Protein AF-A0A662H5D8-F1 (afdb_monomer)

Sequence (72 aa):
MMREFESPKEALKYFKKKKKELEDRMEQLIKLRDEGKITCEEFEEKKREIEREFIEVMDRIAQLSYILSQGS

Secondary structure (DSSP, 8-state):
--TT-SSHHHHHHHHHHHHHHHHHHHHHHHHHHHTTSS-HHHHHHHHHHHHHHHHHHHHHHHHHHHHHHHT-

Radius of gyration: 15.59 Å; 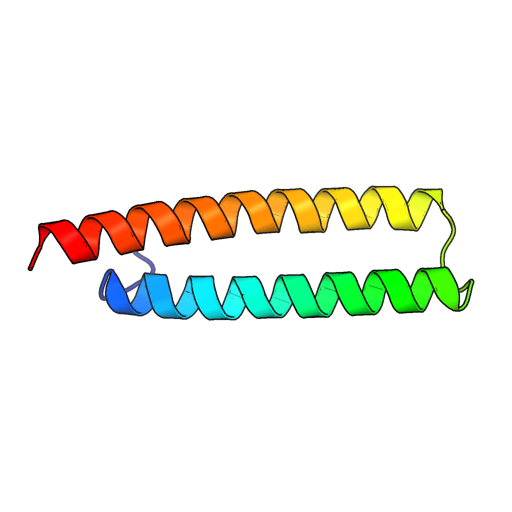Cα contacts (8 Å, |Δi|>4): 39; chains: 1; bounding box: 36×21×42 Å

Foldseek 3Di:
DCVPDPDLVRVLVVLVVVLVVLVVVLVVLVVCVVVVVDDPVVSVVVVVVSVVVNVVSVVSNVVSVVVVVVVD

pLDDT: mean 92.61, std 11.9, range [48.78, 98.56]

Structure (mmCIF, N/CA/C/O backbone):
data_AF-A0A662H5D8-F1
#
_entry.id   AF-A0A662H5D8-F1
#
loop_
_atom_site.group_PDB
_atom_site.id
_atom_site.type_symbol
_atom_site.label_atom_id
_atom_site.label_alt_id
_atom_site.label_comp_id
_atom_site.label_asym_id
_atom_site.label_entity_id
_atom_site.label_seq_id
_atom_site.pdbx_PDB_ins_code
_atom_site.Cartn_x
_atom_site.Cartn_y
_atom_site.Cartn_z
_atom_site.occupancy
_atom_site.B_iso_or_equiv
_atom_site.auth_seq_id
_atom_site.auth_comp_id
_atom_site.auth_asym_id
_atom_site.auth_atom_id
_atom_site.pdbx_PDB_model_num
ATOM 1 N N . MET A 1 1 ? 18.484 -10.191 -8.872 1.00 49.34 1 MET A N 1
ATOM 2 C CA . MET A 1 1 ? 17.065 -9.901 -8.568 1.00 49.34 1 MET A CA 1
ATOM 3 C C . MET A 1 1 ? 16.391 -9.164 -9.747 1.00 49.34 1 MET A C 1
ATOM 5 O O . MET A 1 1 ? 15.681 -8.200 -9.538 1.00 49.34 1 MET A O 1
ATOM 9 N N . MET A 1 2 ? 16.629 -9.611 -10.995 1.00 48.78 2 MET A N 1
ATOM 10 C CA . M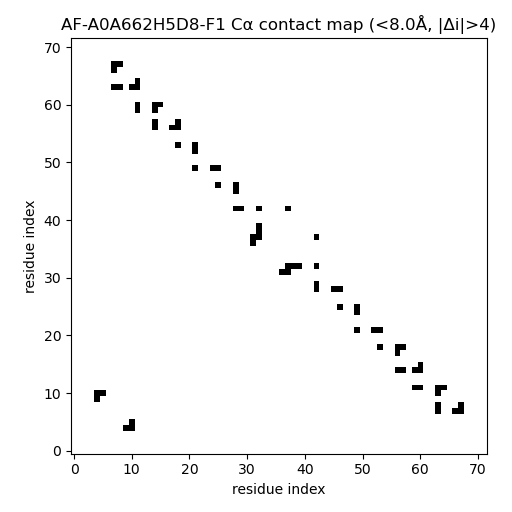ET A 1 2 ? 15.964 -9.141 -12.237 1.00 48.78 2 MET A CA 1
ATOM 11 C C . MET A 1 2 ? 15.129 -10.268 -12.884 1.00 48.78 2 MET A C 1
ATOM 13 O O . MET A 1 2 ? 14.715 -10.157 -14.026 1.00 48.78 2 MET A O 1
ATOM 17 N N . ARG A 1 3 ? 14.929 -11.400 -12.193 1.00 56.84 3 ARG A N 1
ATOM 18 C CA . ARG A 1 3 ? 14.337 -12.611 -12.792 1.00 56.84 3 ARG A CA 1
ATOM 19 C C . ARG A 1 3 ? 12.802 -12.602 -12.855 1.00 56.84 3 ARG A C 1
ATOM 21 O O . ARG A 1 3 ? 12.243 -13.574 -13.337 1.00 56.84 3 ARG A O 1
ATOM 28 N N . GLU A 1 4 ? 12.142 -11.548 -12.374 1.00 66.12 4 GLU A N 1
ATOM 29 C CA . GLU A 1 4 ? 10.671 -11.481 -12.287 1.00 66.12 4 GLU A CA 1
ATOM 30 C C . GLU A 1 4 ? 10.013 -10.557 -13.326 1.00 66.12 4 GLU A C 1
ATOM 32 O O . GLU A 1 4 ? 8.799 -10.615 -13.487 1.00 66.12 4 GLU A O 1
ATOM 37 N N . PHE A 1 5 ? 10.776 -9.732 -14.055 1.00 79.06 5 PHE A N 1
ATOM 38 C CA . PHE A 1 5 ? 10.227 -8.783 -15.034 1.00 79.06 5 PHE A CA 1
ATOM 39 C C . PHE A 1 5 ? 11.055 -8.787 -16.319 1.00 79.06 5 PHE A C 1
ATOM 41 O O . PHE A 1 5 ? 12.285 -8.770 -16.246 1.00 79.06 5 PHE A O 1
ATOM 48 N N . GLU A 1 6 ? 10.401 -8.762 -17.485 1.00 78.50 6 GLU A N 1
ATOM 49 C CA . GLU A 1 6 ? 11.087 -8.818 -18.785 1.00 78.50 6 GLU A CA 1
ATOM 50 C C . GLU A 1 6 ? 11.737 -7.472 -19.143 1.00 78.50 6 GLU A C 1
ATOM 52 O O . GLU A 1 6 ? 12.691 -7.418 -19.919 1.00 78.50 6 GLU A O 1
ATOM 57 N N . SER A 1 7 ? 11.277 -6.366 -18.539 1.00 87.94 7 SER A N 1
ATOM 58 C CA . SER A 1 7 ? 11.903 -5.049 -18.696 1.00 87.94 7 SER A CA 1
ATOM 59 C C . SER A 1 7 ? 11.741 -4.123 -17.478 1.00 87.94 7 SER A C 1
ATOM 61 O O . SER A 1 7 ? 10.782 -4.250 -16.709 1.00 87.94 7 SER A O 1
ATOM 63 N N . PRO A 1 8 ? 12.604 -3.092 -17.330 1.00 89.12 8 PRO A N 1
ATOM 64 C CA . PRO A 1 8 ? 12.422 -2.053 -16.312 1.00 89.12 8 PRO A CA 1
ATOM 65 C C . PRO A 1 8 ? 11.084 -1.299 -16.431 1.00 89.12 8 PRO A C 1
ATOM 67 O O . PRO A 1 8 ? 10.547 -0.835 -15.426 1.00 89.12 8 PRO A O 1
ATOM 70 N N . LYS A 1 9 ? 10.510 -1.202 -17.642 1.00 91.88 9 LYS A N 1
ATOM 71 C CA . LYS A 1 9 ? 9.186 -0.591 -17.867 1.00 91.88 9 LYS A CA 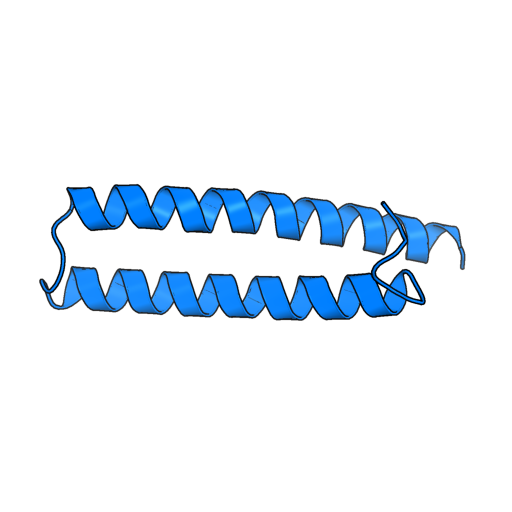1
ATOM 72 C C . LYS A 1 9 ? 8.064 -1.434 -17.263 1.00 91.88 9 LYS A C 1
ATOM 74 O O . LYS A 1 9 ? 7.145 -0.881 -16.659 1.00 91.88 9 LYS A O 1
ATOM 79 N N . GLU A 1 10 ? 8.139 -2.753 -17.405 1.00 93.38 10 GLU A N 1
ATOM 80 C CA . GLU A 1 10 ? 7.171 -3.674 -16.803 1.00 93.38 10 GLU A CA 1
ATOM 81 C C . GLU A 1 10 ? 7.264 -3.678 -15.285 1.00 93.38 10 GLU A C 1
ATOM 83 O O . GLU A 1 10 ? 6.239 -3.534 -14.617 1.00 93.38 10 GLU A O 1
ATOM 88 N N . ALA A 1 11 ? 8.486 -3.732 -14.748 1.00 93.69 11 ALA A N 1
ATOM 89 C CA . ALA A 1 11 ? 8.720 -3.594 -13.316 1.00 93.69 11 ALA A CA 1
ATOM 90 C C . ALA A 1 11 ? 8.113 -2.280 -12.790 1.00 93.69 11 ALA A C 1
ATOM 92 O O . ALA A 1 11 ? 7.375 -2.279 -11.806 1.00 93.69 11 ALA A O 1
ATOM 93 N N . LEU A 1 12 ? 8.328 -1.157 -13.488 1.00 95.00 12 LEU A N 1
ATOM 94 C CA . LEU A 1 12 ? 7.769 0.138 -13.089 1.00 95.00 12 LEU A CA 1
ATOM 95 C C . LEU A 1 12 ? 6.233 0.130 -13.097 1.00 95.00 12 LEU A C 1
ATOM 97 O O . LEU A 1 12 ? 5.607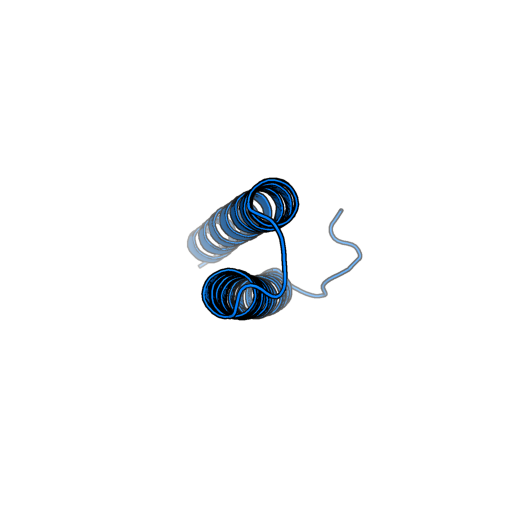 0.683 -12.191 1.00 95.00 12 LEU A O 1
ATOM 101 N N . LYS A 1 13 ? 5.610 -0.497 -14.102 1.00 95.81 13 LYS A N 1
ATOM 102 C CA . LYS A 1 13 ? 4.149 -0.647 -14.172 1.00 95.81 13 LYS A CA 1
ATOM 103 C C . LYS A 1 13 ? 3.621 -1.489 -13.008 1.00 95.81 13 LYS A C 1
ATOM 105 O O . LYS A 1 13 ? 2.618 -1.108 -12.403 1.00 95.81 13 LYS A O 1
ATOM 110 N N . TYR A 1 14 ? 4.300 -2.586 -12.678 1.00 96.25 14 TYR A N 1
ATOM 111 C CA . TYR A 1 14 ? 3.961 -3.437 -11.540 1.00 96.25 14 TYR A CA 1
ATOM 112 C C . TYR A 1 14 ? 4.012 -2.658 -10.222 1.00 96.25 14 TYR A C 1
ATOM 114 O O . TYR A 1 14 ? 3.010 -2.598 -9.510 1.00 96.25 14 TYR A O 1
ATOM 122 N N . PHE A 1 15 ? 5.123 -1.977 -9.930 1.00 96.88 15 PHE A N 1
ATOM 123 C CA . PHE A 1 15 ? 5.257 -1.228 -8.679 1.00 96.88 15 PHE A CA 1
ATOM 124 C C . PHE A 1 15 ? 4.274 -0.055 -8.583 1.00 96.88 15 PHE A C 1
ATOM 126 O O . PHE A 1 15 ? 3.736 0.198 -7.510 1.00 96.88 15 PHE A O 1
ATOM 133 N N . LYS A 1 16 ? 3.940 0.616 -9.695 1.00 97.19 16 LYS A N 1
ATOM 134 C CA . LYS A 1 16 ? 2.871 1.632 -9.707 1.00 97.19 16 LYS A CA 1
ATOM 135 C C . LYS A 1 16 ? 1.499 1.049 -9.364 1.00 97.19 16 LYS A C 1
ATOM 137 O O . LYS A 1 16 ? 0.732 1.696 -8.655 1.00 97.19 16 LYS A O 1
ATOM 142 N N . LYS A 1 17 ? 1.184 -0.159 -9.842 1.00 97.94 17 LYS A N 1
ATOM 143 C CA . LYS A 1 17 ? -0.052 -0.856 -9.459 1.00 97.94 17 LYS A CA 1
ATOM 144 C C . LYS A 1 17 ? -0.033 -1.208 -7.971 1.00 97.94 17 LYS A C 1
ATOM 146 O O . LYS A 1 17 ? -0.993 -0.919 -7.268 1.00 97.94 17 LYS A O 1
ATOM 151 N N . LYS A 1 18 ? 1.087 -1.748 -7.490 1.00 97.69 18 LYS A N 1
ATOM 152 C CA . LYS A 1 18 ? 1.284 -2.108 -6.085 1.00 97.69 18 LYS A CA 1
ATOM 153 C C . LYS A 1 18 ? 1.160 -0.901 -5.146 1.00 97.69 18 LYS A C 1
ATOM 155 O O . LYS A 1 18 ? 0.525 -1.011 -4.106 1.00 97.69 18 LYS A O 1
ATOM 160 N N . LYS A 1 19 ? 1.686 0.266 -5.540 1.00 98.19 19 LYS A N 1
ATOM 161 C CA . LYS A 1 19 ? 1.496 1.543 -4.828 1.00 98.19 19 LYS A CA 1
ATOM 162 C C . LYS A 1 19 ? 0.012 1.843 -4.621 1.00 98.19 19 LYS A C 1
ATOM 164 O O . LYS A 1 19 ? -0.393 2.115 -3.500 1.00 98.19 19 LYS A O 1
ATOM 169 N N . LYS A 1 20 ? -0.788 1.740 -5.685 1.00 98.38 20 LYS A N 1
ATOM 170 C CA . LYS A 1 20 ? -2.234 1.968 -5.611 1.00 98.38 20 LYS A CA 1
ATOM 171 C C . LYS A 1 20 ? -2.928 0.956 -4.695 1.00 98.38 20 LYS A C 1
ATOM 173 O O . LYS A 1 20 ? -3.747 1.340 -3.877 1.00 98.38 20 LYS A O 1
ATOM 178 N N . GLU A 1 21 ? -2.562 -0.321 -4.783 1.00 98.44 21 GLU A N 1
ATOM 179 C CA . GLU A 1 21 ? -3.104 -1.357 -3.890 1.00 98.44 21 GLU A CA 1
ATOM 180 C C . GLU A 1 21 ? -2.801 -1.059 -2.408 1.00 98.44 21 GLU A C 1
ATOM 182 O O . GLU A 1 21 ? -3.618 -1.352 -1.538 1.00 98.44 21 GLU A O 1
ATOM 187 N N . LEU A 1 22 ? -1.645 -0.460 -2.104 1.00 98.44 22 LEU A N 1
ATOM 188 C CA . LEU A 1 22 ? -1.290 -0.038 -0.746 1.00 98.44 22 LEU A CA 1
ATOM 189 C C . LEU A 1 22 ? -2.060 1.202 -0.287 1.00 98.44 22 LEU A C 1
ATOM 191 O O . LEU A 1 22 ? -2.475 1.252 0.869 1.00 98.44 22 LEU A O 1
ATOM 195 N N . GLU A 1 23 ? -2.290 2.163 -1.183 1.00 98.25 23 GLU A N 1
ATOM 196 C CA . GLU A 1 23 ? -3.162 3.318 -0.928 1.00 98.25 23 GLU A CA 1
ATOM 197 C C . GLU A 1 23 ? -4.590 2.847 -0.604 1.00 98.25 23 GLU A C 1
ATOM 199 O O . GLU A 1 23 ? -5.127 3.199 0.446 1.00 98.25 23 GLU A O 1
ATOM 204 N N . ASP A 1 24 ? -5.149 1.946 -1.419 1.00 98.56 24 ASP A N 1
ATOM 205 C CA . ASP A 1 24 ? -6.480 1.366 -1.207 1.00 98.56 24 ASP A CA 1
ATOM 206 C C . ASP A 1 24 ? -6.559 0.592 0.130 1.00 98.56 24 ASP A C 1
ATOM 208 O O . ASP A 1 24 ? -7.546 0.695 0.865 1.00 98.56 24 ASP A O 1
ATOM 212 N N . ARG A 1 25 ? -5.510 -0.166 0.489 1.00 98.31 25 ARG A N 1
ATOM 213 C CA . ARG A 1 25 ? -5.416 -0.865 1.788 1.00 98.31 25 ARG A CA 1
ATOM 214 C C . ARG A 1 25 ? -5.383 0.110 2.962 1.00 98.31 25 ARG A C 1
ATOM 216 O O . ARG A 1 25 ? -6.033 -0.153 3.972 1.00 98.31 25 ARG A O 1
ATOM 223 N N . MET A 1 26 ? -4.646 1.215 2.846 1.00 98.38 26 MET A N 1
ATOM 224 C CA . MET A 1 26 ? -4.596 2.241 3.889 1.00 98.38 26 MET A CA 1
ATOM 225 C C . MET A 1 26 ? -5.968 2.895 4.076 1.00 98.38 26 MET A C 1
ATOM 227 O O . MET A 1 26 ? -6.438 3.023 5.205 1.00 98.38 26 MET A O 1
ATOM 231 N N . GLU A 1 27 ? -6.655 3.244 2.986 1.00 98.44 27 GLU A N 1
ATOM 232 C CA . GLU A 1 27 ? -8.011 3.799 3.052 1.00 98.44 27 GLU A CA 1
ATOM 233 C C . GLU A 1 27 ? -8.998 2.841 3.727 1.00 98.44 27 GLU A C 1
ATOM 235 O O . GLU A 1 27 ? -9.811 3.256 4.554 1.00 98.44 27 GLU A O 1
ATOM 240 N N . GLN A 1 28 ? -8.928 1.547 3.405 1.00 98.31 28 GLN A N 1
ATOM 241 C CA . GLN A 1 28 ? -9.751 0.529 4.060 1.00 98.31 28 GLN A CA 1
ATOM 242 C C . GLN A 1 28 ? -9.432 0.412 5.551 1.00 98.31 28 GLN A C 1
ATOM 244 O O . GLN A 1 28 ? -10.350 0.325 6.364 1.00 98.31 28 GLN A O 1
ATOM 249 N N . LEU A 1 29 ? -8.150 0.442 5.921 1.00 98.38 29 LEU A N 1
ATOM 250 C CA . LEU A 1 29 ? -7.724 0.380 7.315 1.00 98.38 29 LEU A CA 1
ATOM 251 C C . LEU A 1 29 ? -8.2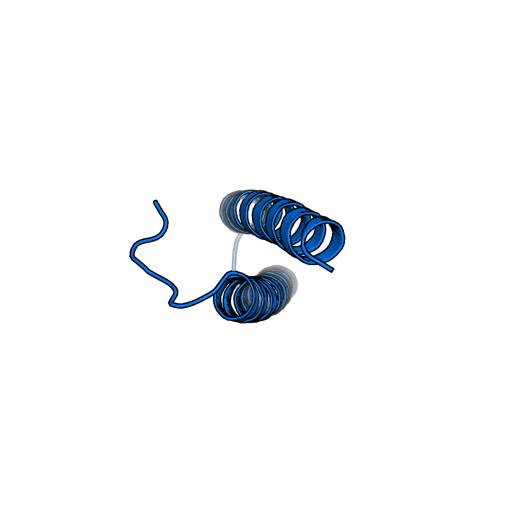51 1.579 8.121 1.00 98.38 29 LEU A C 1
ATOM 253 O O . LEU A 1 29 ? -8.747 1.397 9.233 1.00 98.38 29 LEU A O 1
ATOM 257 N N . ILE A 1 30 ? -8.204 2.781 7.539 1.00 98.06 30 ILE A N 1
ATOM 258 C CA . ILE A 1 30 ? -8.774 3.998 8.133 1.00 98.06 30 ILE A CA 1
ATOM 259 C C . ILE A 1 30 ? -10.283 3.835 8.330 1.00 98.06 30 ILE A C 1
ATOM 261 O O . ILE A 1 30 ? -10.768 4.042 9.439 1.00 98.06 30 ILE A O 1
ATOM 265 N N . LYS A 1 31 ? -11.017 3.369 7.309 1.00 98.25 31 LYS A N 1
ATOM 266 C CA . LYS A 1 31 ? -12.465 3.116 7.419 1.00 98.25 31 LYS A CA 1
ATOM 267 C C . LYS A 1 31 ? -12.798 2.127 8.534 1.00 98.25 31 LYS A C 1
ATOM 269 O O . LYS A 1 31 ? -13.698 2.388 9.320 1.00 98.25 31 LYS A O 1
ATOM 274 N N . LEU A 1 32 ? -12.061 1.020 8.644 1.00 97.94 32 LEU A N 1
ATOM 275 C CA . LEU A 1 32 ? -12.279 0.031 9.706 1.00 97.94 32 LEU A CA 1
ATOM 276 C C . LEU A 1 32 ? -12.082 0.632 11.103 1.00 97.94 32 LEU A C 1
ATOM 278 O O . LEU A 1 32 ? -12.848 0.326 12.015 1.00 97.94 32 LEU A O 1
ATOM 282 N N . ARG A 1 33 ? -11.070 1.487 11.271 1.00 97.56 33 ARG A N 1
ATOM 283 C CA . ARG A 1 33 ? -10.808 2.188 12.532 1.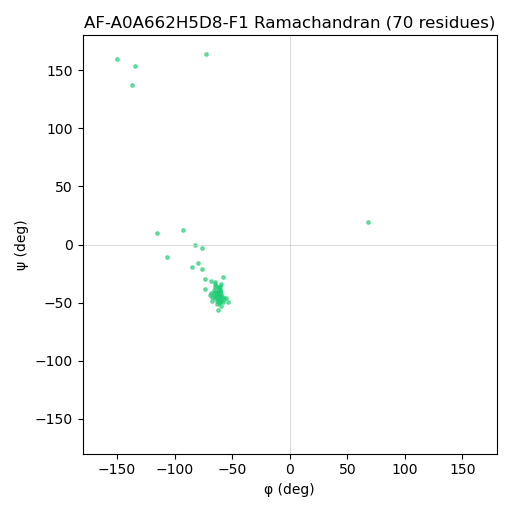00 97.56 33 ARG A CA 1
ATOM 284 C C . ARG A 1 33 ? -11.883 3.228 12.836 1.00 97.56 33 ARG A C 1
ATOM 286 O O . ARG A 1 33 ? -12.350 3.289 13.969 1.00 97.56 33 ARG A O 1
ATOM 293 N N . ASP A 1 34 ? -12.306 4.002 11.843 1.00 97.50 34 ASP A N 1
ATOM 294 C CA . ASP A 1 34 ? -13.336 5.035 12.004 1.00 97.50 34 ASP A CA 1
ATOM 295 C C . ASP A 1 34 ? -14.726 4.431 12.280 1.00 97.50 34 ASP A C 1
ATOM 297 O O . ASP A 1 34 ? -15.513 4.996 13.035 1.00 97.50 34 ASP A O 1
ATOM 301 N N . GLU A 1 35 ? -15.006 3.239 11.746 1.00 97.88 35 GLU A N 1
ATOM 302 C CA . GLU A 1 35 ? -16.197 2.439 12.065 1.00 97.88 35 GLU A CA 1
ATOM 303 C C . GLU A 1 35 ? -16.103 1.722 13.427 1.00 97.88 35 GLU A C 1
ATOM 305 O O . GLU A 1 35 ? -17.044 1.035 13.825 1.00 97.88 35 GLU A O 1
ATOM 310 N N . GLY A 1 36 ? -14.975 1.836 14.141 1.00 97.38 36 GLY A N 1
ATOM 311 C CA . GLY A 1 36 ? -14.747 1.173 15.428 1.00 97.38 36 GLY A CA 1
ATOM 312 C C . GLY A 1 36 ? -14.632 -0.354 15.338 1.00 97.38 36 GLY A C 1
ATOM 313 O O . GLY A 1 36 ? -14.808 -1.041 16.342 1.00 97.38 36 GLY A O 1
ATOM 314 N N . LYS A 1 37 ? -14.355 -0.902 14.146 1.00 97.62 37 LYS A N 1
ATOM 315 C CA . LYS A 1 37 ? -14.226 -2.353 13.905 1.00 97.62 37 LYS A CA 1
ATOM 316 C C . LYS A 1 37 ? -12.879 -2.926 14.334 1.00 97.62 37 LYS A C 1
ATOM 318 O O . LYS A 1 37 ? -12.750 -4.143 14.423 1.00 97.62 37 LYS A O 1
ATOM 323 N N . ILE A 1 38 ? -11.887 -2.068 14.548 1.00 97.75 38 ILE A N 1
ATOM 324 C CA . ILE A 1 38 ? -10.558 -2.426 15.048 1.00 97.75 38 ILE A CA 1
ATOM 325 C C . ILE A 1 38 ? -10.134 -1.448 16.137 1.00 97.75 38 ILE A C 1
ATOM 327 O O . ILE A 1 38 ? -10.557 -0.290 16.159 1.00 97.75 38 ILE A O 1
ATOM 331 N N . THR A 1 39 ? -9.278 -1.918 17.031 1.00 97.88 39 THR A N 1
ATOM 332 C CA . THR A 1 39 ? -8.678 -1.103 18.086 1.00 97.88 39 THR A CA 1
ATOM 333 C C . THR A 1 39 ? -7.619 -0.146 17.530 1.00 97.88 39 THR A C 1
ATOM 335 O O . THR A 1 39 ? -7.103 -0.316 16.423 1.00 97.88 39 THR A O 1
ATOM 338 N N . CYS A 1 40 ? -7.251 0.863 18.325 1.00 96.25 40 CYS A N 1
ATOM 339 C CA 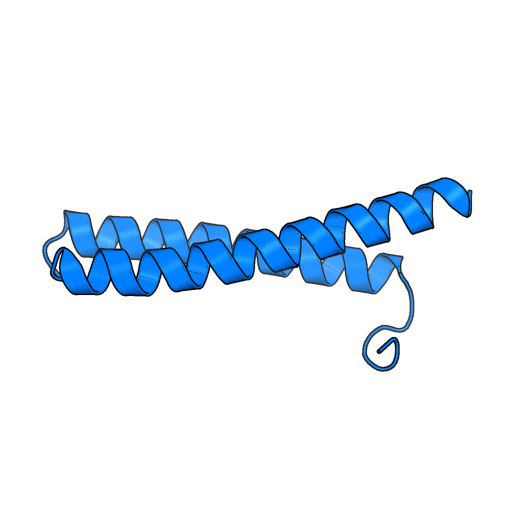. CYS A 1 40 ? -6.138 1.752 17.990 1.00 96.25 40 CYS A CA 1
ATOM 340 C C . CYS A 1 40 ? -4.808 0.995 17.855 1.00 96.25 40 CYS A C 1
ATOM 342 O O . CYS A 1 40 ? -4.003 1.345 17.000 1.00 96.25 40 CYS A O 1
ATOM 344 N N . GLU A 1 41 ? -4.582 -0.036 18.673 1.00 97.75 41 GLU A N 1
ATOM 345 C CA . GLU A 1 41 ? -3.360 -0.846 18.616 1.00 97.75 41 GLU A CA 1
ATOM 346 C C . GLU A 1 41 ? -3.290 -1.655 17.315 1.00 97.75 41 GLU A C 1
ATOM 348 O O . GLU A 1 41 ? -2.297 -1.560 16.595 1.00 97.75 41 GLU A O 1
ATOM 353 N N . GLU A 1 42 ? -4.372 -2.352 16.947 1.00 97.38 42 GLU A N 1
ATOM 354 C CA . GLU A 1 42 ? -4.457 -3.085 15.674 1.00 97.38 42 GLU A CA 1
ATOM 355 C C . GLU A 1 42 ? -4.329 -2.161 14.457 1.00 97.38 42 GLU A C 1
ATOM 357 O O . GLU A 1 42 ? -3.754 -2.543 13.435 1.00 97.38 42 GLU A O 1
ATOM 362 N N . PHE A 1 43 ? -4.883 -0.948 14.544 1.00 98.25 43 PHE A N 1
ATOM 363 C CA . PHE A 1 43 ? -4.733 0.063 13.504 1.00 98.25 43 PHE A CA 1
ATOM 364 C C . PHE A 1 43 ? -3.269 0.475 13.344 1.00 98.25 43 PHE A C 1
ATOM 366 O O . PHE A 1 43 ? -2.753 0.449 12.231 1.00 98.25 43 PHE A O 1
ATOM 373 N N . GLU A 1 44 ? -2.589 0.826 14.437 1.00 98.31 44 GLU A N 1
ATOM 374 C CA . GLU A 1 44 ? -1.197 1.278 14.393 1.00 98.31 44 GLU A CA 1
ATOM 375 C C . GLU A 1 44 ? -0.235 0.177 13.930 1.00 98.31 44 GLU A C 1
ATOM 377 O O . GLU A 1 44 ? 0.697 0.460 13.177 1.00 98.31 44 GLU A O 1
ATOM 382 N N . GLU A 1 45 ? -0.468 -1.079 14.315 1.00 98.19 45 GLU A N 1
ATOM 383 C CA . GLU A 1 45 ? 0.319 -2.216 13.832 1.00 98.19 45 GLU A CA 1
ATOM 384 C C . GLU A 1 45 ? 0.184 -2.382 12.310 1.00 98.19 45 GLU A C 1
ATOM 386 O O . GLU A 1 45 ? 1.175 -2.286 11.581 1.00 98.19 45 GLU A O 1
ATOM 391 N N . LYS A 1 46 ? -1.050 -2.516 11.808 1.00 98.00 46 LYS A N 1
ATOM 392 C CA . LYS A 1 46 ? -1.323 -2.695 10.370 1.00 98.00 46 LYS A CA 1
ATOM 393 C C . LYS A 1 46 ? -0.899 -1.487 9.541 1.00 98.00 46 LYS A C 1
ATOM 395 O O . LYS A 1 46 ? -0.426 -1.635 8.415 1.00 98.00 46 LYS A O 1
ATOM 400 N N . LYS A 1 47 ? -1.049 -0.280 10.087 1.00 98.38 47 LYS A N 1
ATOM 401 C CA . LYS A 1 47 ? -0.626 0.960 9.435 1.00 98.38 47 LYS A CA 1
ATOM 402 C C . LYS A 1 47 ? 0.882 0.957 9.212 1.00 98.38 47 LYS A C 1
ATOM 404 O O . LYS A 1 47 ? 1.317 1.219 8.094 1.00 98.38 47 LYS A O 1
ATOM 409 N N . ARG A 1 48 ? 1.671 0.592 10.228 1.00 98.31 48 ARG A N 1
ATOM 410 C CA . ARG A 1 48 ? 3.136 0.506 10.112 1.00 98.31 48 ARG A CA 1
ATOM 411 C C . ARG A 1 48 ? 3.576 -0.512 9.066 1.00 98.31 48 ARG A C 1
ATOM 413 O O . ARG A 1 48 ? 4.559 -0.270 8.371 1.00 98.31 48 ARG A O 1
ATOM 420 N N . GLU A 1 49 ? 2.875 -1.636 8.944 1.00 98.06 49 GLU A N 1
ATOM 421 C CA . GLU A 1 49 ? 3.152 -2.624 7.895 1.00 98.06 49 GLU A CA 1
ATOM 422 C C . GLU A 1 49 ? 2.928 -2.043 6.495 1.00 98.06 49 GLU A C 1
ATOM 424 O O . GLU A 1 49 ? 3.815 -2.131 5.644 1.00 98.06 49 GLU A O 1
ATOM 429 N N . ILE A 1 50 ? 1.779 -1.392 6.270 1.00 98.19 50 ILE A N 1
ATOM 430 C CA . ILE A 1 50 ? 1.456 -0.762 4.982 1.00 98.19 50 ILE A CA 1
ATOM 431 C C . ILE A 1 50 ? 2.450 0.361 4.664 1.00 98.19 50 ILE A C 1
ATOM 433 O O . ILE A 1 50 ? 2.919 0.454 3.533 1.00 98.19 50 ILE A O 1
ATOM 437 N N . GLU A 1 51 ? 2.804 1.196 5.645 1.00 98.31 51 GLU A N 1
ATOM 438 C CA . GLU A 1 51 ? 3.765 2.292 5.470 1.00 98.31 51 GLU A CA 1
ATOM 439 C C . GLU A 1 51 ? 5.157 1.782 5.080 1.00 98.31 51 GLU A C 1
ATOM 441 O O . GLU A 1 51 ? 5.778 2.336 4.172 1.00 98.31 51 GLU A O 1
ATOM 446 N N . ARG A 1 52 ? 5.639 0.702 5.710 1.00 98.44 52 ARG A N 1
ATOM 447 C CA . ARG A 1 52 ? 6.918 0.073 5.342 1.00 98.44 52 ARG A CA 1
ATOM 448 C C . ARG A 1 52 ? 6.893 -0.445 3.907 1.00 98.44 52 ARG A C 1
ATOM 450 O O . ARG A 1 52 ? 7.774 -0.096 3.124 1.00 98.44 52 ARG A O 1
ATOM 457 N N . GLU A 1 53 ? 5.860 -1.208 3.549 1.00 98.06 53 GLU A N 1
ATOM 458 C CA . GLU A 1 53 ? 5.700 -1.749 2.193 1.00 98.06 53 GLU A CA 1
ATOM 459 C C . GLU A 1 53 ? 5.603 -0.614 1.156 1.00 98.06 53 GLU A C 1
ATOM 461 O O . GLU A 1 53 ? 6.182 -0.689 0.071 1.00 98.06 53 GLU A O 1
ATOM 466 N N . PHE A 1 54 ? 4.927 0.485 1.503 1.00 98.25 54 PHE A N 1
ATOM 467 C CA . PHE A 1 54 ? 4.791 1.655 0.640 1.00 98.25 54 PHE A CA 1
ATOM 468 C C . PHE A 1 54 ? 6.129 2.354 0.392 1.00 98.25 54 PHE A C 1
ATOM 470 O O . PHE A 1 54 ? 6.436 2.682 -0.755 1.00 98.25 54 PHE A O 1
ATOM 477 N N . ILE A 1 55 ? 6.944 2.551 1.433 1.00 98.31 55 ILE A N 1
ATOM 478 C CA . ILE A 1 55 ? 8.279 3.156 1.305 1.00 98.31 55 ILE A CA 1
ATOM 479 C C . ILE A 1 55 ? 9.162 2.315 0.377 1.00 98.31 55 ILE A C 1
ATOM 481 O O . ILE A 1 55 ? 9.788 2.865 -0.530 1.00 98.31 55 ILE A O 1
ATOM 485 N N . GLU A 1 56 ? 9.170 0.992 0.545 1.00 98.00 56 GLU A N 1
ATOM 486 C CA . GLU A 1 56 ? 9.943 0.084 -0.310 1.00 98.00 56 GLU A CA 1
ATOM 487 C C . GLU A 1 56 ? 9.484 0.139 -1.773 1.00 98.00 56 GLU A C 1
ATOM 489 O O . GLU A 1 56 ? 10.304 0.244 -2.689 1.00 98.00 56 GLU A O 1
ATOM 494 N N . VAL A 1 57 ? 8.170 0.125 -2.016 1.00 97.88 57 VAL A N 1
ATOM 495 C CA . VAL A 1 57 ? 7.604 0.253 -3.368 1.00 97.88 57 VAL A CA 1
ATOM 496 C C . VAL A 1 57 ? 7.980 1.594 -3.998 1.00 97.88 57 VAL A C 1
ATOM 498 O O . VAL A 1 57 ? 8.346 1.641 -5.174 1.00 97.88 57 VAL A O 1
ATOM 501 N N . MET A 1 58 ? 7.924 2.683 -3.232 1.00 97.75 58 MET A N 1
ATOM 502 C CA . MET A 1 58 ? 8.283 4.017 -3.709 1.00 97.75 58 MET A CA 1
ATOM 503 C C . MET A 1 58 ? 9.770 4.132 -4.054 1.00 97.75 58 MET A C 1
ATOM 505 O O . MET A 1 58 ? 10.100 4.691 -5.102 1.00 97.75 58 MET A O 1
ATOM 509 N N . ASP A 1 59 ? 10.656 3.558 -3.240 1.00 97.81 59 ASP A N 1
ATOM 510 C CA . ASP A 1 59 ? 12.091 3.487 -3.532 1.00 97.81 59 ASP A CA 1
ATOM 511 C C . ASP A 1 59 ? 12.359 2.707 -4.832 1.00 97.81 59 ASP A C 1
ATOM 513 O O . ASP A 1 59 ? 13.072 3.184 -5.720 1.00 97.81 59 ASP A O 1
ATOM 517 N N . ARG A 1 60 ? 11.691 1.562 -5.033 1.00 96.25 60 ARG A N 1
ATOM 518 C CA . ARG A 1 60 ? 11.788 0.804 -6.295 1.00 96.25 60 ARG A CA 1
ATOM 519 C C . ARG A 1 60 ? 11.288 1.594 -7.499 1.00 96.25 60 ARG A C 1
ATOM 521 O O . ARG A 1 60 ? 11.929 1.565 -8.551 1.00 96.25 60 ARG A O 1
ATOM 528 N N . ILE A 1 61 ? 10.181 2.325 -7.365 1.00 96.88 61 ILE A N 1
ATOM 529 C CA . ILE A 1 61 ? 9.677 3.215 -8.423 1.00 96.88 61 ILE A CA 1
ATOM 530 C C . ILE A 1 61 ? 10.712 4.290 -8.759 1.00 96.88 61 ILE A C 1
ATOM 532 O O . ILE A 1 61 ? 10.952 4.537 -9.944 1.00 96.88 61 ILE A O 1
ATOM 536 N N . ALA A 1 62 ? 11.323 4.918 -7.752 1.00 96.69 62 ALA A N 1
ATOM 537 C 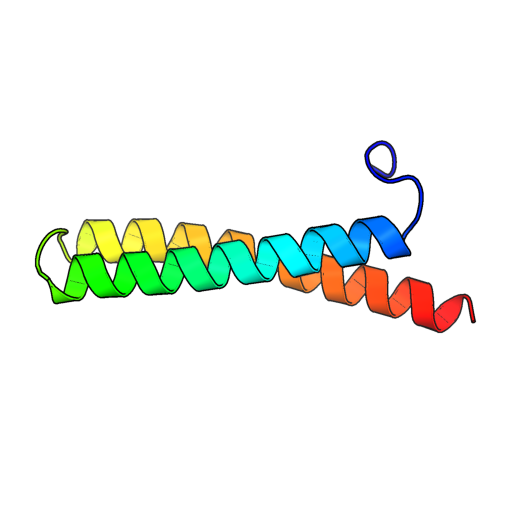CA . ALA A 1 62 ? 12.331 5.955 -7.945 1.00 96.69 62 ALA A CA 1
ATOM 538 C C . ALA A 1 62 ? 13.563 5.406 -8.681 1.00 96.69 62 ALA A C 1
ATOM 540 O O . ALA A 1 62 ? 13.968 5.968 -9.700 1.00 96.69 62 ALA A O 1
ATOM 541 N N . GLN A 1 63 ? 14.087 4.257 -8.241 1.00 95.00 63 GLN A N 1
ATOM 542 C CA . GLN A 1 63 ? 15.213 3.567 -8.883 1.00 95.00 63 GLN A CA 1
ATOM 543 C C . GLN A 1 63 ? 14.917 3.222 -10.348 1.00 95.00 63 GLN A C 1
ATOM 545 O O . GLN A 1 63 ? 15.710 3.532 -11.236 1.00 95.00 63 GLN A O 1
ATOM 550 N N . LEU A 1 64 ? 13.759 2.618 -10.627 1.00 94.56 64 LEU A N 1
ATOM 551 C CA . LEU A 1 64 ? 13.371 2.236 -11.987 1.00 94.56 64 LEU A CA 1
ATOM 552 C C . LEU A 1 64 ? 13.148 3.452 -12.889 1.00 94.56 64 LEU A C 1
ATOM 554 O O . LEU A 1 64 ? 13.535 3.431 -14.057 1.00 94.56 64 LEU A O 1
ATOM 558 N N . SER A 1 65 ? 12.552 4.518 -12.352 1.00 93.44 65 SER A N 1
ATOM 559 C CA . SER A 1 65 ? 12.343 5.769 -13.088 1.00 93.44 65 SER A CA 1
ATOM 560 C C . SER A 1 65 ? 13.678 6.423 -13.441 1.00 93.44 65 SER A C 1
ATOM 562 O O . SER A 1 65 ? 13.854 6.871 -14.572 1.00 93.44 65 SER A O 1
ATOM 564 N N . TYR A 1 66 ? 14.640 6.406 -12.514 1.00 94.19 66 TYR A N 1
ATOM 565 C CA . TYR A 1 66 ? 15.996 6.885 -12.764 1.00 94.19 66 TYR A CA 1
ATOM 566 C C . TYR A 1 66 ? 16.692 6.073 -13.866 1.00 94.19 66 TYR A C 1
ATOM 568 O O . TYR A 1 66 ? 17.170 6.658 -14.836 1.00 94.19 66 TYR A O 1
ATOM 576 N N . ILE A 1 67 ? 16.672 4.737 -13.787 1.00 91.19 67 ILE A N 1
ATOM 577 C CA . ILE A 1 67 ? 17.272 3.851 -14.804 1.00 91.19 67 ILE A CA 1
ATOM 578 C C . ILE A 1 67 ? 16.683 4.123 -16.194 1.00 91.19 67 ILE A C 1
ATOM 580 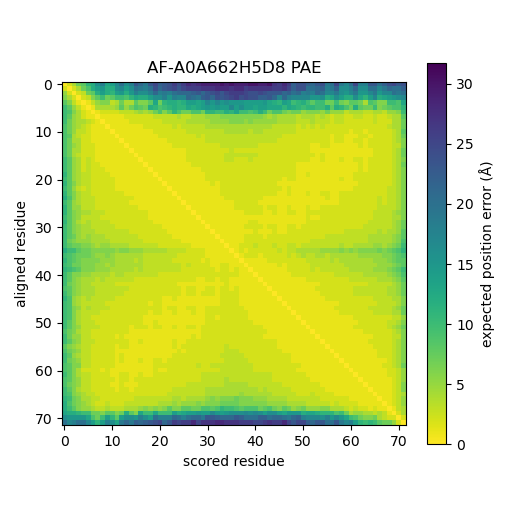O O . ILE A 1 67 ? 17.421 4.269 -17.165 1.00 91.19 67 ILE A O 1
ATOM 584 N N . LEU A 1 68 ? 15.356 4.229 -16.291 1.00 90.75 68 LEU A N 1
ATOM 585 C CA . LEU A 1 68 ? 14.675 4.511 -17.556 1.00 90.75 68 LEU A CA 1
ATOM 586 C C . LEU A 1 68 ? 15.013 5.901 -18.116 1.00 90.75 68 LEU A C 1
ATOM 588 O O . LEU A 1 68 ? 15.064 6.057 -19.333 1.00 90.75 68 LEU A O 1
ATOM 592 N N . SER A 1 69 ? 15.270 6.886 -17.249 1.00 89.69 69 SER A N 1
ATOM 593 C CA . SER A 1 69 ? 15.673 8.238 -17.660 1.00 89.69 69 SER A CA 1
ATOM 594 C C . SER A 1 69 ? 17.118 8.326 -18.167 1.00 89.69 69 SER A C 1
ATOM 596 O O . SER A 1 69 ? 17.396 9.154 -19.023 1.00 89.69 69 SER A O 1
ATOM 598 N N . GLN A 1 70 ? 18.022 7.473 -17.671 1.00 82.44 70 GLN A N 1
ATOM 599 C CA . GLN A 1 70 ? 19.436 7.428 -18.083 1.00 82.44 70 GLN A CA 1
ATOM 600 C C . GLN A 1 70 ? 19.668 6.565 -19.335 1.00 82.44 70 GLN A C 1
ATOM 602 O O . GLN A 1 70 ? 20.706 6.672 -19.976 1.00 82.44 70 GLN A O 1
ATOM 607 N N . GLY A 1 71 ? 18.722 5.679 -19.662 1.00 64.06 71 GLY A N 1
ATOM 608 C CA . GLY A 1 71 ? 18.756 4.829 -20.858 1.00 64.06 71 GLY A CA 1
ATOM 609 C C . GLY A 1 71 ? 18.040 5.416 -22.080 1.00 64.06 71 GLY A C 1
ATOM 610 O O . GLY A 1 71 ? 17.759 4.658 -23.008 1.00 64.06 71 GLY A O 1
ATOM 611 N N . SER A 1 72 ? 17.680 6.705 -22.040 1.00 51.84 72 SER A N 1
ATOM 612 C CA . SER A 1 72 ? 17.036 7.451 -23.135 1.00 51.84 72 SER A CA 1
ATOM 613 C C . SER A 1 72 ? 18.039 8.319 -23.885 1.00 51.84 72 SER A C 1
ATOM 615 O O . SER A 1 72 ? 18.957 8.845 -23.220 1.00 51.84 72 SER A O 1
#

Solvent-accessible surface area (backbone atoms only — not comparable to full-atom values): 4077 Å² total; per-residue (Å²): 141,67,90,88,46,96,40,64,69,55,44,39,53,49,36,55,52,50,49,50,54,46,51,55,49,51,54,49,51,50,51,38,43,76,71,64,76,44,53,73,65,60,45,54,54,55,48,50,52,49,51,52,54,45,52,54,39,50,51,53,40,51,54,40,53,50,53,59,60,72,74,104

Nearest PDB structures (foldseek):
  2f6m-assembly1_A  TM=9.088E-01  e=1.379E-01  Saccharomyces cerevisiae
  2f6m-assembly2_C  TM=9.475E-01  e=1.915E-01  Saccharomyces cerevisiae
  6vme-assembly2_F  TM=9.621E-01  e=7.621E-01  Homo sapiens
  2p22-assembly1_B  TM=9.877E-01  e=2.331E+00  Saccharomyces cerevisiae
  6vme-assembly5_N  TM=8.873E-01  e=3.032E+00  Homo sapiens

Mean predicted aligned error: 4.19 Å